Protein AF-A0AAV9SBU1-F1 (afdb_monomer)

Radius of gyration: 21.24 Å; Cα contacts (8 Å, |Δi|>4): 257; chains: 1; bounding box: 63×75×42 Å

Foldseek 3Di:
DDDDDDDDDDPPPPPVVVVVVVVVVVVQVVQKDFPDKFKWFKWWQDPVVRDIDGQPRDTAIWTWTWIARRVLRWIWIWTAGPPPRHTRDTATDAAPWDWACPDLQWIWTDDPPIIMITRGPDSVRVVRVVVVSVVSNVSNHPDDDPVSVVVRVVVNVVSVVVVVCSVVVPD

Structure (mmCIF, N/CA/C/O backbone):
data_AF-A0AAV9SBU1-F1
#
_entry.id   AF-A0AAV9SBU1-F1
#
loop_
_atom_site.group_PDB
_atom_site.id
_atom_site.type_symbol
_atom_site.label_atom_id
_atom_site.label_alt_id
_atom_site.label_comp_id
_atom_site.label_asym_id
_atom_site.label_entity_id
_atom_site.label_seq_id
_atom_site.pdbx_PDB_ins_code
_atom_site.Cartn_x
_atom_site.Cartn_y
_atom_site.Cartn_z
_atom_site.occupancy
_atom_site.B_iso_or_equiv
_atom_site.auth_seq_id
_atom_site.auth_comp_id
_atom_site.auth_asym_id
_atom_site.auth_atom_id
_atom_site.pdbx_PDB_model_num
ATOM 1 N N . MET A 1 1 ? 44.388 -63.130 -14.363 1.00 40.75 1 MET A N 1
ATOM 2 C CA . MET A 1 1 ? 44.143 -61.745 -14.814 1.00 40.75 1 MET A CA 1
ATOM 3 C C . MET A 1 1 ? 42.792 -61.691 -15.509 1.00 40.75 1 MET A C 1
ATOM 5 O O . MET A 1 1 ? 42.698 -62.154 -16.632 1.00 40.75 1 MET A O 1
ATOM 9 N N . GLN A 1 2 ? 41.760 -61.179 -14.842 1.00 34.50 2 GLN A N 1
ATOM 10 C CA . GLN A 1 2 ? 40.619 -60.506 -15.471 1.00 34.50 2 GLN A CA 1
ATOM 11 C C . GLN A 1 2 ? 39.860 -59.779 -14.360 1.00 34.50 2 GLN A C 1
ATOM 13 O O . GLN A 1 2 ? 3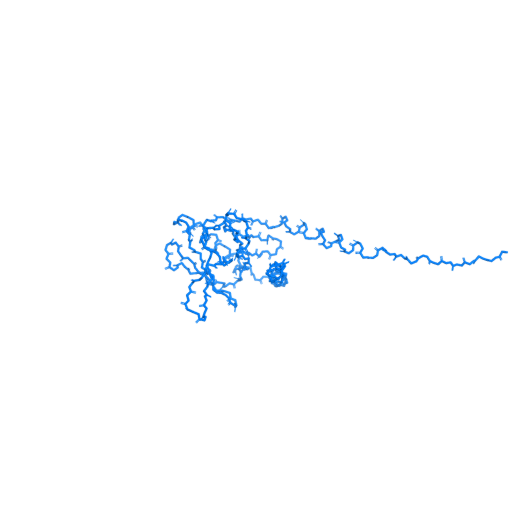9.516 -60.364 -13.336 1.00 34.50 2 GLN A O 1
ATOM 18 N N . ILE A 1 3 ? 39.755 -58.466 -14.526 1.00 35.81 3 ILE A N 1
ATOM 19 C CA . ILE A 1 3 ? 39.358 -57.492 -13.514 1.00 35.81 3 ILE A CA 1
ATOM 20 C C . ILE A 1 3 ? 37.847 -57.281 -13.643 1.00 35.81 3 ILE A C 1
ATOM 22 O O . ILE A 1 3 ? 37.357 -56.988 -14.732 1.00 35.81 3 ILE A O 1
ATOM 26 N N . GLN A 1 4 ? 37.118 -57.441 -12.538 1.00 31.12 4 GLN A N 1
ATOM 27 C CA . GLN A 1 4 ? 35.709 -57.066 -12.426 1.00 31.12 4 GLN A CA 1
ATOM 28 C C . GLN A 1 4 ? 35.579 -55.537 -12.479 1.00 31.12 4 GLN A C 1
ATOM 30 O O . GLN A 1 4 ? 36.199 -54.831 -11.687 1.00 31.12 4 GLN A O 1
ATOM 35 N N . SER A 1 5 ? 34.764 -55.020 -13.400 1.00 33.44 5 SER A N 1
ATOM 36 C CA . SER A 1 5 ? 34.397 -53.604 -13.462 1.00 33.44 5 SER A CA 1
ATOM 37 C C . SER A 1 5 ? 33.174 -53.334 -12.580 1.00 33.44 5 SER A C 1
ATOM 39 O O . SER A 1 5 ? 32.064 -53.738 -12.926 1.00 33.44 5 SER A O 1
ATOM 41 N N . SER A 1 6 ? 33.351 -52.619 -11.469 1.00 34.94 6 SER A N 1
ATOM 42 C CA . SER A 1 6 ? 32.257 -51.997 -10.718 1.00 34.94 6 SER A CA 1
ATOM 43 C C . SER A 1 6 ? 32.313 -50.479 -10.915 1.00 34.94 6 SER A C 1
ATOM 45 O O . SER A 1 6 ? 33.283 -49.813 -10.563 1.00 34.94 6 SER A O 1
ATOM 47 N N . ALA A 1 7 ? 31.273 -49.921 -11.535 1.00 39.91 7 ALA A N 1
ATOM 48 C CA . ALA A 1 7 ? 31.103 -48.478 -11.660 1.00 39.91 7 ALA A CA 1
ATOM 49 C C . ALA A 1 7 ? 30.547 -47.903 -10.343 1.00 39.91 7 ALA A C 1
ATOM 51 O O . ALA A 1 7 ? 29.556 -48.433 -9.832 1.00 39.91 7 ALA A O 1
ATOM 52 N N . PRO A 1 8 ? 31.097 -46.807 -9.792 1.00 38.38 8 PRO A N 1
ATOM 53 C CA . PRO A 1 8 ? 30.442 -46.101 -8.703 1.00 38.38 8 PRO A CA 1
ATOM 54 C C . PRO A 1 8 ? 29.364 -45.160 -9.262 1.00 38.38 8 PRO A C 1
ATOM 56 O O . PRO A 1 8 ? 29.640 -44.238 -10.030 1.00 38.38 8 PRO A O 1
ATOM 59 N N . HIS A 1 9 ? 28.116 -45.376 -8.841 1.00 35.41 9 HIS A N 1
ATOM 60 C CA . HIS A 1 9 ? 27.014 -44.434 -9.034 1.00 35.41 9 HIS A CA 1
ATOM 61 C C . HIS A 1 9 ? 27.342 -43.089 -8.362 1.00 35.41 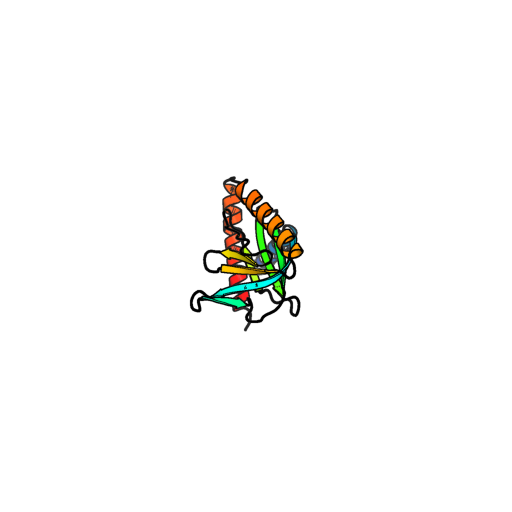9 HIS A C 1
ATOM 63 O O . HIS A 1 9 ? 27.402 -42.980 -7.137 1.00 35.41 9 HIS A O 1
ATOM 69 N N . SER A 1 10 ? 27.521 -42.046 -9.175 1.00 39.12 10 SER A N 1
ATOM 70 C CA . SER A 1 10 ? 27.733 -40.671 -8.719 1.00 39.12 10 SER A CA 1
ATOM 71 C C . SER A 1 10 ? 26.448 -40.087 -8.115 1.00 39.12 10 SER A C 1
ATOM 73 O O . SER A 1 10 ? 25.497 -39.768 -8.826 1.00 39.12 10 SER A O 1
ATOM 75 N N . LYS A 1 11 ? 26.421 -39.899 -6.788 1.00 44.97 11 LYS A N 1
ATOM 76 C CA . LYS A 1 11 ? 25.378 -39.142 -6.059 1.00 44.97 11 LYS A CA 1
ATOM 77 C C . LYS A 1 11 ? 25.602 -37.615 -6.103 1.00 44.97 11 LYS A C 1
ATOM 79 O O . LYS A 1 11 ? 25.209 -36.907 -5.181 1.00 44.97 11 LYS A O 1
ATOM 84 N N . ALA A 1 12 ? 26.227 -37.078 -7.154 1.00 44.84 12 ALA A N 1
ATOM 85 C CA . ALA A 1 12 ? 26.631 -35.665 -7.208 1.00 44.84 12 ALA A CA 1
ATOM 86 C C . ALA A 1 12 ? 25.625 -34.704 -7.886 1.00 44.84 12 ALA A C 1
ATOM 88 O O . ALA A 1 12 ? 25.931 -33.525 -8.043 1.00 44.84 12 ALA A O 1
ATOM 89 N N . SER A 1 13 ? 24.424 -35.152 -8.281 1.00 44.81 13 SER A N 1
ATOM 90 C CA . SER A 1 13 ? 23.473 -34.287 -9.015 1.00 44.81 13 SER A CA 1
ATOM 91 C C . SER A 1 13 ? 22.519 -33.458 -8.141 1.00 44.81 13 SER A C 1
ATOM 93 O O . SER A 1 13 ? 22.111 -32.376 -8.556 1.00 44.81 13 SER A O 1
ATOM 95 N N . SER A 1 14 ? 22.165 -33.899 -6.928 1.00 43.59 14 SER A N 1
ATOM 96 C CA . SER A 1 14 ? 21.147 -33.206 -6.111 1.00 43.59 14 SER A CA 1
ATOM 97 C C . SER A 1 14 ? 21.696 -32.022 -5.304 1.00 43.59 14 SER A C 1
ATOM 99 O O . SER A 1 14 ? 21.012 -31.010 -5.153 1.00 43.59 14 SER A O 1
ATOM 101 N N . PHE A 1 15 ? 22.944 -32.094 -4.830 1.00 40.34 15 PHE A N 1
ATOM 102 C CA . PHE A 1 15 ? 23.551 -31.027 -4.021 1.00 40.34 15 PHE A CA 1
ATOM 103 C C . PHE A 1 15 ? 23.886 -29.764 -4.832 1.00 40.34 15 PHE A C 1
ATOM 105 O O . PHE A 1 15 ? 23.689 -28.650 -4.345 1.00 40.34 15 PHE A O 1
ATOM 112 N N . ILE A 1 16 ? 24.329 -29.913 -6.086 1.00 48.28 16 ILE A N 1
ATOM 113 C CA . ILE A 1 16 ? 24.709 -28.771 -6.937 1.00 48.28 16 ILE A CA 1
ATOM 114 C C . ILE A 1 16 ? 23.479 -27.996 -7.434 1.00 48.28 16 ILE A C 1
ATOM 116 O O . ILE A 1 16 ? 23.530 -26.768 -7.542 1.00 48.28 16 ILE A O 1
ATOM 120 N N . LEU A 1 17 ? 22.350 -28.673 -7.673 1.00 45.69 17 LEU A N 1
ATOM 121 C CA . LEU A 1 17 ? 21.104 -28.001 -8.055 1.00 45.69 17 LEU A CA 1
ATOM 122 C C . LEU A 1 17 ? 20.575 -27.115 -6.913 1.00 45.69 17 LEU A C 1
ATOM 124 O O . LEU A 1 17 ? 20.172 -25.976 -7.147 1.00 45.69 17 LEU A O 1
ATOM 128 N N . ASN A 1 18 ? 20.659 -27.608 -5.672 1.00 40.94 18 ASN A N 1
ATOM 129 C CA . ASN A 1 18 ? 20.222 -26.869 -4.489 1.00 40.94 18 ASN A CA 1
ATOM 130 C C . ASN A 1 18 ? 21.124 -25.655 -4.209 1.00 40.94 18 ASN A C 1
ATOM 132 O O . ASN A 1 18 ? 20.625 -24.568 -3.935 1.00 40.94 18 ASN A O 1
ATOM 136 N N . GLN A 1 19 ? 22.447 -25.788 -4.373 1.00 39.78 19 GLN A N 1
ATOM 137 C CA . GLN A 1 19 ? 23.373 -24.655 -4.241 1.00 39.78 19 GLN A CA 1
ATOM 138 C C . GLN A 1 19 ? 23.164 -23.578 -5.314 1.00 39.78 19 GLN A C 1
ATOM 140 O O . GLN A 1 19 ? 23.235 -22.391 -5.000 1.00 39.78 19 GLN A O 1
ATOM 145 N N . ARG A 1 20 ? 22.847 -23.954 -6.561 1.00 36.50 20 ARG A N 1
ATOM 146 C CA . ARG A 1 20 ? 22.503 -22.988 -7.621 1.00 36.50 20 ARG A CA 1
ATOM 147 C C . ARG A 1 20 ? 21.170 -22.282 -7.358 1.00 36.50 20 ARG A C 1
ATOM 149 O O . ARG A 1 20 ? 21.079 -21.082 -7.593 1.00 36.50 20 ARG A O 1
ATOM 156 N N . CYS A 1 21 ? 20.179 -22.991 -6.818 1.00 38.97 21 CYS A N 1
ATOM 157 C CA . CYS A 1 21 ? 18.894 -22.417 -6.408 1.00 38.97 21 CYS A CA 1
ATOM 158 C C . CYS A 1 21 ? 19.054 -21.403 -5.251 1.00 38.97 21 CYS A C 1
ATOM 160 O O . CYS A 1 21 ? 18.445 -20.336 -5.265 1.00 38.97 21 CYS A O 1
ATOM 162 N N . VAL A 1 22 ? 19.945 -21.685 -4.291 1.00 41.47 22 VAL A N 1
ATOM 163 C CA . VAL A 1 22 ? 20.240 -20.808 -3.137 1.00 41.47 22 VAL A CA 1
ATOM 164 C C . VAL A 1 22 ? 21.151 -19.620 -3.499 1.00 41.47 22 VAL A C 1
ATOM 166 O O . VAL A 1 22 ? 21.040 -18.545 -2.911 1.00 41.47 22 VAL A O 1
ATOM 169 N N . LEU A 1 23 ? 22.058 -19.770 -4.469 1.00 36.41 23 LEU A N 1
ATOM 170 C CA . LEU A 1 23 ? 22.907 -18.668 -4.946 1.00 36.41 23 LEU A CA 1
ATOM 171 C C . LEU A 1 23 ? 22.156 -17.715 -5.885 1.00 36.41 23 LEU A C 1
ATOM 173 O O . LEU A 1 23 ? 22.354 -16.505 -5.792 1.00 36.41 23 LEU A O 1
ATOM 177 N N . ALA A 1 24 ? 21.261 -18.234 -6.735 1.00 43.47 24 ALA A N 1
ATOM 178 C CA . ALA A 1 24 ? 20.380 -17.408 -7.561 1.00 43.47 24 ALA A CA 1
ATOM 179 C C . ALA A 1 24 ? 19.452 -16.538 -6.695 1.00 43.47 24 ALA A C 1
ATOM 181 O O . ALA A 1 24 ? 19.346 -15.339 -6.940 1.00 43.47 24 ALA A O 1
ATOM 182 N N . SER A 1 25 ? 18.886 -17.098 -5.619 1.00 46.72 25 SER A N 1
ATOM 183 C CA . SER A 1 25 ? 18.051 -16.342 -4.677 1.00 46.72 25 SER A CA 1
ATOM 184 C C . SER A 1 25 ? 18.842 -15.315 -3.853 1.00 46.72 25 SER A C 1
ATOM 186 O O . SER A 1 25 ? 18.360 -14.206 -3.636 1.00 46.72 25 SER A O 1
ATOM 188 N N . LYS A 1 26 ? 20.094 -15.604 -3.459 1.00 41.25 26 LYS A N 1
ATOM 189 C CA . LYS A 1 26 ? 20.973 -14.615 -2.795 1.00 41.25 26 LYS A CA 1
ATOM 190 C C . LYS A 1 26 ? 21.436 -13.475 -3.716 1.00 41.25 26 LYS A C 1
ATOM 192 O O . LYS A 1 26 ? 21.625 -12.358 -3.232 1.00 41.25 26 LYS A O 1
ATOM 197 N N . MET A 1 27 ? 21.617 -13.730 -5.015 1.00 44.38 27 MET A N 1
ATOM 198 C CA . MET A 1 27 ? 21.967 -12.692 -5.997 1.00 44.38 27 MET A CA 1
ATOM 199 C C . MET A 1 27 ? 20.756 -11.858 -6.455 1.00 44.38 27 MET A C 1
ATOM 201 O O . MET A 1 27 ? 20.933 -10.684 -6.772 1.00 44.38 27 MET A O 1
ATOM 205 N N . GLU A 1 28 ? 19.534 -12.406 -6.440 1.00 50.72 28 GLU A N 1
ATOM 206 C CA . GLU A 1 28 ? 18.299 -11.644 -6.713 1.00 50.72 28 GLU A CA 1
ATOM 207 C C . GLU A 1 28 ? 17.958 -10.640 -5.599 1.00 50.72 28 GLU A C 1
ATOM 209 O O . GLU A 1 28 ? 17.527 -9.527 -5.897 1.00 50.72 28 GLU A O 1
ATOM 214 N N . ILE A 1 29 ? 18.240 -10.958 -4.328 1.00 50.19 29 ILE A N 1
ATOM 215 C CA . ILE A 1 29 ? 17.998 -10.038 -3.196 1.00 50.19 29 ILE A CA 1
ATOM 216 C C . ILE A 1 29 ? 18.817 -8.736 -3.320 1.00 50.19 29 ILE A C 1
ATOM 218 O O . ILE A 1 29 ? 18.335 -7.676 -2.934 1.00 50.19 29 ILE A O 1
ATOM 222 N N . HIS A 1 30 ? 20.012 -8.766 -3.926 1.00 56.16 30 HIS A N 1
ATOM 223 C CA . HIS A 1 30 ? 20.838 -7.560 -4.124 1.00 56.16 30 HIS A CA 1
ATOM 224 C C . HIS A 1 30 ? 20.261 -6.558 -5.135 1.00 56.16 30 HIS A C 1
ATOM 226 O O . HIS A 1 30 ? 20.755 -5.434 -5.231 1.00 56.16 30 HIS A O 1
ATOM 232 N N . ARG A 1 31 ? 19.238 -6.943 -5.906 1.00 80.94 31 ARG A N 1
ATOM 233 C CA . ARG A 1 31 ? 18.597 -6.062 -6.892 1.00 80.94 31 ARG A CA 1
ATOM 234 C C . ARG A 1 31 ? 17.340 -5.387 -6.372 1.00 80.94 31 ARG A C 1
ATOM 236 O O . ARG A 1 31 ? 16.803 -4.531 -7.077 1.00 80.94 31 ARG A O 1
ATOM 243 N N . GLU A 1 32 ? 16.884 -5.759 -5.181 1.00 89.50 32 GLU A N 1
ATOM 244 C CA . GLU A 1 32 ? 15.700 -5.192 -4.563 1.00 89.50 32 GLU A CA 1
ATOM 245 C C . GLU A 1 32 ? 16.066 -4.103 -3.552 1.00 89.50 32 GLU A C 1
ATOM 247 O O . GLU A 1 32 ? 16.764 -4.345 -2.570 1.00 89.50 32 GLU A O 1
ATOM 252 N N . GLN A 1 33 ? 15.583 -2.886 -3.792 1.00 94.62 33 GLN A N 1
ATOM 253 C CA . GLN A 1 33 ? 15.870 -1.724 -2.958 1.00 94.62 33 GLN A CA 1
ATOM 254 C C . GLN A 1 33 ? 14.577 -1.082 -2.471 1.00 94.62 33 GLN A C 1
ATOM 256 O O . GLN A 1 33 ? 13.615 -0.940 -3.224 1.00 94.62 33 GLN A O 1
ATOM 261 N N . SER A 1 34 ? 14.542 -0.700 -1.195 1.00 96.62 34 SER A N 1
ATOM 262 C CA . SER A 1 34 ? 13.436 0.084 -0.649 1.00 96.62 34 SER A CA 1
ATOM 263 C C . SER A 1 34 ? 13.527 1.504 -1.195 1.00 96.62 34 SER A C 1
ATOM 265 O O . SER A 1 34 ? 14.500 2.196 -0.910 1.00 96.62 34 SER A O 1
ATOM 267 N N . ILE A 1 35 ? 12.503 1.956 -1.915 1.00 97.56 35 ILE A N 1
ATOM 268 C CA . ILE A 1 35 ? 12.441 3.328 -2.446 1.00 97.56 35 ILE A CA 1
ATOM 269 C C . ILE A 1 35 ? 11.686 4.281 -1.515 1.00 97.56 35 ILE A C 1
ATOM 271 O O . ILE A 1 35 ? 11.847 5.493 -1.601 1.00 97.56 35 ILE A O 1
ATOM 275 N N . CYS A 1 36 ? 10.872 3.744 -0.604 1.00 98.25 36 CYS A N 1
ATOM 276 C CA . CYS A 1 36 ? 10.250 4.515 0.463 1.00 98.25 36 CYS A CA 1
ATOM 277 C C . CYS A 1 36 ? 9.946 3.636 1.674 1.00 98.25 36 CYS A C 1
ATOM 279 O O . CYS A 1 36 ? 9.840 2.412 1.570 1.00 98.25 36 CYS A O 1
ATOM 281 N N . GLN A 1 37 ? 9.736 4.288 2.811 1.00 98.31 37 GLN A N 1
ATOM 282 C CA . GLN A 1 37 ? 9.250 3.677 4.038 1.00 98.31 37 GLN A CA 1
ATOM 283 C C . GLN A 1 37 ? 8.217 4.611 4.666 1.00 98.31 37 GLN A C 1
ATOM 285 O O . GLN A 1 37 ? 8.453 5.813 4.734 1.00 98.31 37 GLN A O 1
ATOM 290 N N . ALA A 1 38 ? 7.113 4.054 5.154 1.00 98.69 38 ALA A N 1
ATOM 291 C CA . ALA A 1 38 ? 6.101 4.787 5.906 1.00 98.69 38 ALA A CA 1
ATOM 292 C C . ALA A 1 38 ? 5.560 3.942 7.064 1.00 98.69 38 ALA A C 1
ATOM 294 O O . ALA A 1 38 ? 5.615 2.704 7.040 1.00 98.69 38 ALA A O 1
ATOM 295 N N . ARG A 1 39 ? 5.019 4.604 8.087 1.00 98.69 39 ARG A N 1
ATOM 296 C CA . ARG A 1 39 ? 4.318 3.939 9.190 1.00 98.69 39 ARG A CA 1
ATOM 297 C C . ARG A 1 39 ? 2.812 3.929 8.935 1.00 98.69 39 ARG A C 1
ATOM 299 O O . ARG A 1 39 ? 2.186 4.979 8.830 1.00 98.69 39 ARG A O 1
ATOM 306 N N . ALA A 1 40 ? 2.208 2.742 8.890 1.00 98.81 40 ALA A N 1
ATOM 307 C CA . ALA A 1 40 ? 0.765 2.595 8.679 1.00 98.81 40 ALA A CA 1
ATOM 308 C C . ALA A 1 40 ? 0.200 1.330 9.334 1.00 98.81 40 ALA A C 1
ATOM 310 O O . ALA A 1 40 ? 0.879 0.308 9.427 1.00 98.81 40 ALA A O 1
ATOM 311 N N . ALA A 1 41 ? -1.056 1.376 9.773 1.00 98.69 41 ALA A N 1
ATOM 312 C CA . ALA A 1 41 ? -1.829 0.173 10.044 1.00 98.69 41 ALA A CA 1
ATOM 313 C C . ALA A 1 41 ? -2.341 -0.394 8.712 1.00 98.69 41 ALA A C 1
ATOM 315 O O . ALA A 1 41 ? -3.003 0.302 7.940 1.00 98.69 41 ALA A O 1
ATOM 316 N N . VAL A 1 42 ? -1.997 -1.652 8.439 1.00 98.44 42 VAL A N 1
ATOM 317 C CA . VAL A 1 42 ? -2.391 -2.349 7.211 1.00 98.44 42 VAL A CA 1
ATOM 318 C C . VAL A 1 42 ? -3.753 -2.992 7.425 1.00 98.44 42 VAL A C 1
ATOM 320 O O . VAL A 1 42 ? -3.952 -3.739 8.385 1.00 98.44 42 VAL A O 1
ATOM 323 N N . MET A 1 43 ? -4.675 -2.704 6.517 1.00 98.38 43 MET A N 1
ATOM 324 C CA . MET A 1 43 ? -6.056 -3.157 6.537 1.00 98.38 43 MET A CA 1
ATOM 325 C C . MET A 1 43 ? -6.362 -3.929 5.254 1.00 98.38 43 MET A C 1
ATOM 327 O O . MET A 1 43 ? -5.816 -3.637 4.188 1.00 98.38 43 MET A O 1
ATOM 331 N N . VAL A 1 44 ? -7.273 -4.887 5.350 1.00 97.56 44 VAL A N 1
ATOM 332 C CA . VAL A 1 44 ? -7.862 -5.592 4.212 1.00 97.56 44 VAL A CA 1
ATOM 333 C C . VAL A 1 44 ? -9.376 -5.426 4.260 1.00 97.56 44 VAL A C 1
ATOM 335 O O . VAL A 1 44 ? -9.965 -5.401 5.341 1.00 97.56 44 VAL A O 1
ATOM 338 N N . TYR A 1 45 ? -10.011 -5.240 3.107 1.00 97.88 45 TYR A N 1
ATOM 339 C CA . TYR A 1 45 ? -11.468 -5.178 3.047 1.00 97.88 45 TYR A CA 1
ATOM 340 C C . TYR A 1 45 ? -12.042 -6.594 3.015 1.00 97.88 45 TYR A C 1
ATOM 342 O O . TYR A 1 45 ? -11.695 -7.390 2.142 1.00 97.88 45 TYR A O 1
ATOM 350 N N . ASP A 1 46 ? -12.902 -6.897 3.980 1.00 95.88 46 ASP A N 1
ATOM 351 C CA . ASP A 1 46 ? -13.686 -8.121 4.044 1.00 95.88 46 ASP A CA 1
ATOM 352 C C . ASP A 1 46 ? -14.993 -7.902 3.273 1.00 95.88 46 ASP A C 1
ATOM 354 O O . ASP A 1 46 ? -15.911 -7.224 3.745 1.00 95.88 46 ASP A O 1
ATOM 358 N N . ASP A 1 47 ? -15.065 -8.465 2.066 1.00 94.00 47 ASP A N 1
ATOM 359 C CA . ASP A 1 47 ? -16.219 -8.327 1.179 1.00 94.00 47 ASP A CA 1
ATOM 360 C C . ASP A 1 47 ? -17.482 -9.022 1.711 1.00 94.00 47 ASP A C 1
ATOM 362 O O . ASP A 1 47 ? -18.584 -8.610 1.335 1.00 94.00 47 ASP A O 1
ATOM 366 N N . ALA A 1 48 ? -17.359 -10.037 2.574 1.00 96.25 48 ALA A N 1
ATOM 367 C CA . ALA A 1 48 ? -18.506 -10.741 3.146 1.00 96.25 48 ALA A CA 1
ATOM 368 C C . ALA A 1 48 ? -19.172 -9.891 4.233 1.00 96.25 48 ALA A C 1
ATOM 370 O O . ALA A 1 48 ? -20.389 -9.724 4.241 1.00 96.25 48 ALA A O 1
ATOM 371 N N . ASN A 1 49 ? -18.358 -9.291 5.103 1.00 97.00 49 ASN A N 1
ATOM 372 C CA . ASN A 1 49 ? -18.837 -8.466 6.213 1.00 97.00 49 ASN A CA 1
ATOM 373 C C . ASN A 1 49 ? -18.873 -6.959 5.900 1.00 97.00 49 ASN A C 1
ATOM 375 O O . ASN A 1 49 ? -19.208 -6.163 6.777 1.00 97.00 49 ASN A O 1
ATOM 379 N N . LYS A 1 50 ? -18.504 -6.557 4.675 1.00 96.56 50 LYS A N 1
ATOM 380 C CA . LYS A 1 50 ? -18.469 -5.164 4.188 1.00 96.56 50 LYS A CA 1
ATOM 381 C C . LYS A 1 50 ? -17.699 -4.207 5.099 1.00 96.56 50 LYS A C 1
ATOM 383 O O . LYS A 1 50 ? -18.070 -3.043 5.254 1.00 96.56 50 LYS A O 1
ATOM 388 N N . LYS A 1 51 ? -16.602 -4.682 5.687 1.00 97.19 51 LYS A N 1
ATOM 389 C CA . LYS A 1 51 ? -15.827 -3.930 6.681 1.00 97.19 51 LYS A CA 1
ATOM 390 C C . LYS A 1 51 ? -14.329 -4.050 6.448 1.00 97.19 51 LYS A C 1
ATOM 392 O O . LYS A 1 51 ? -13.838 -5.049 5.936 1.00 97.19 51 LYS A O 1
ATOM 397 N N . TRP A 1 52 ? -13.592 -3.041 6.889 1.00 97.94 52 TRP A N 1
ATOM 398 C CA . TRP A 1 52 ? -12.140 -3.131 6.994 1.00 97.94 52 TRP A CA 1
ATOM 399 C C . TRP A 1 52 ? -11.757 -3.966 8.210 1.00 97.94 52 TRP A C 1
ATOM 401 O O . TRP A 1 52 ? -12.267 -3.734 9.306 1.00 97.94 52 TRP A O 1
ATOM 411 N N . VAL A 1 53 ? -10.829 -4.900 8.030 1.00 97.81 53 VAL A N 1
ATOM 412 C CA . VAL A 1 53 ? -10.251 -5.693 9.118 1.00 97.81 53 VAL A CA 1
ATOM 413 C C . VAL A 1 53 ? -8.724 -5.571 9.113 1.00 97.81 53 VAL A C 1
ATOM 415 O O . VAL A 1 53 ? -8.131 -5.339 8.055 1.00 97.81 53 VAL A O 1
ATOM 418 N N . PRO A 1 54 ? -8.056 -5.677 10.274 1.00 97.62 54 PRO A N 1
ATOM 419 C CA . PRO A 1 54 ? -6.602 -5.603 10.337 1.00 97.62 54 PRO A CA 1
ATOM 420 C C . PRO A 1 54 ? -5.941 -6.752 9.573 1.00 97.62 54 PRO A C 1
ATOM 422 O O . PRO A 1 54 ? -6.278 -7.921 9.771 1.00 97.62 54 PRO A O 1
ATOM 425 N N . ALA A 1 55 ? -4.951 -6.432 8.743 1.00 95.75 55 ALA A N 1
ATOM 426 C CA . ALA A 1 55 ? -4.125 -7.452 8.115 1.00 95.75 55 ALA A CA 1
ATOM 427 C C . ALA A 1 55 ? -3.249 -8.153 9.172 1.00 95.75 55 ALA A C 1
ATOM 429 O O . ALA A 1 55 ? -2.688 -7.498 10.059 1.00 95.75 55 ALA A O 1
ATOM 430 N N . 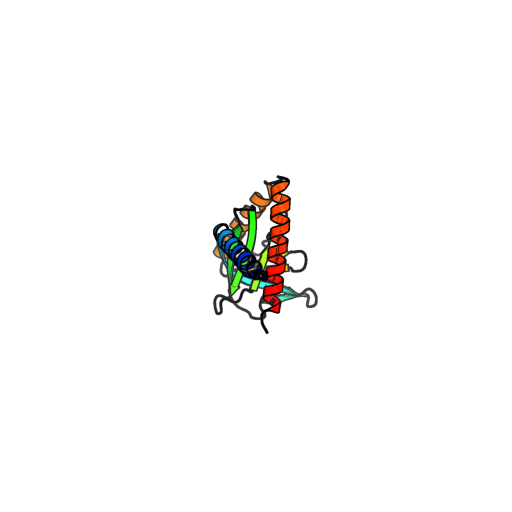GLY A 1 56 ? -3.139 -9.482 9.070 1.00 91.94 56 GLY A N 1
ATOM 431 C CA . GLY A 1 56 ? -2.442 -10.329 10.047 1.00 91.94 56 GLY A CA 1
ATOM 432 C C . GLY A 1 56 ? -3.269 -10.712 11.281 1.00 91.94 56 GLY A C 1
ATOM 433 O O . GLY A 1 56 ? -2.731 -11.331 12.190 1.00 91.94 56 GLY A O 1
ATOM 434 N N . GLY A 1 57 ? -4.559 -10.352 11.332 1.00 92.25 57 GLY A N 1
ATOM 435 C CA . GLY A 1 57 ? -5.482 -10.741 12.409 1.00 92.25 57 GLY A CA 1
ATOM 436 C C . GLY A 1 57 ? -5.415 -9.876 13.673 1.00 92.25 57 GLY A C 1
ATOM 437 O O . GLY A 1 57 ? -6.303 -9.967 14.515 1.00 92.25 57 GLY A O 1
ATOM 438 N N . SER A 1 58 ? -4.421 -8.993 13.794 1.00 93.06 58 SER A N 1
ATOM 439 C CA . SER A 1 58 ? -4.251 -8.084 14.933 1.00 93.06 58 SER A CA 1
ATOM 440 C C . SER A 1 58 ? -4.132 -6.620 14.494 1.00 93.06 58 SER A C 1
ATOM 442 O O . SER A 1 58 ? -3.567 -6.283 13.445 1.00 93.06 58 SER A O 1
ATOM 444 N N . THR A 1 59 ? -4.667 -5.706 15.305 1.00 94.06 59 THR A N 1
ATOM 445 C CA . THR A 1 59 ? -4.484 -4.260 15.114 1.00 94.06 59 THR A CA 1
ATOM 446 C C . THR A 1 59 ? -3.053 -3.850 15.436 1.00 94.06 59 THR A C 1
ATOM 448 O O . THR A 1 59 ? -2.446 -4.385 16.356 1.00 94.06 59 THR A O 1
ATOM 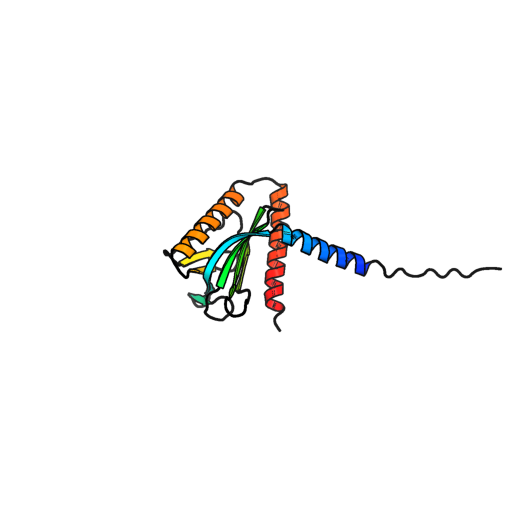451 N N . GLY A 1 60 ? -2.522 -2.854 14.729 1.00 96.81 60 GLY A N 1
ATOM 452 C CA . GLY A 1 60 ? -1.219 -2.281 15.058 1.00 96.81 60 GLY A CA 1
ATOM 453 C C . GLY A 1 60 ? -0.492 -1.726 13.844 1.00 96.81 60 GLY A C 1
ATOM 454 O O . GLY A 1 60 ? -0.783 -2.090 12.699 1.00 96.81 60 GLY A O 1
ATOM 455 N N . PHE A 1 61 ? 0.469 -0.846 14.114 1.00 98.44 61 PHE A N 1
ATOM 456 C CA . PHE A 1 61 ? 1.282 -0.224 13.080 1.00 98.44 61 PHE A CA 1
ATOM 457 C C . PHE A 1 61 ? 2.318 -1.186 12.510 1.00 98.44 61 PHE A C 1
ATOM 459 O O . PHE A 1 61 ? 2.919 -2.008 13.202 1.00 98.44 61 PHE A O 1
ATOM 466 N N . SER A 1 62 ? 2.540 -1.021 11.217 1.00 98.75 62 SER A N 1
ATOM 467 C CA . SER A 1 62 ? 3.559 -1.698 10.439 1.00 98.75 62 SER A CA 1
ATOM 468 C C . SER A 1 62 ? 4.528 -0.676 9.872 1.00 98.75 62 SER A C 1
ATOM 470 O O . SER A 1 62 ? 4.162 0.471 9.598 1.00 98.75 62 SER A O 1
ATOM 472 N N . ARG A 1 63 ? 5.765 -1.114 9.666 1.00 98.62 63 ARG A N 1
ATOM 473 C CA . ARG A 1 63 ? 6.703 -0.449 8.773 1.00 98.62 63 ARG A CA 1
ATOM 474 C C . ARG A 1 63 ? 6.433 -0.975 7.368 1.00 98.62 63 ARG A C 1
ATOM 476 O O . ARG A 1 63 ? 6.593 -2.171 7.120 1.00 98.62 63 ARG A O 1
ATOM 483 N N . VAL A 1 64 ? 5.960 -0.098 6.490 1.00 98.75 64 VAL A N 1
ATOM 484 C CA . VAL A 1 64 ? 5.542 -0.440 5.129 1.00 98.75 64 VAL A CA 1
ATOM 485 C C . VAL A 1 64 ? 6.531 0.159 4.141 1.00 98.75 64 VAL A C 1
ATOM 487 O O . VAL A 1 64 ? 6.803 1.356 4.172 1.00 98.75 64 VAL A O 1
ATOM 490 N N . HIS A 1 65 ? 7.063 -0.688 3.272 1.00 98.62 65 HIS A N 1
ATOM 491 C CA . HIS A 1 65 ? 8.024 -0.341 2.239 1.00 98.62 65 HIS A CA 1
ATOM 492 C C . HIS A 1 65 ? 7.411 -0.524 0.858 1.00 98.62 65 HIS A C 1
ATOM 494 O O . HIS A 1 65 ? 6.639 -1.461 0.636 1.00 98.62 65 HIS A O 1
ATOM 500 N N . ILE A 1 66 ? 7.825 0.326 -0.080 1.00 98.38 66 ILE A N 1
ATOM 501 C CA . ILE A 1 66 ? 7.770 -0.002 -1.503 1.00 98.38 66 ILE A CA 1
ATOM 502 C C . ILE A 1 66 ? 9.173 -0.437 -1.908 1.00 98.38 66 ILE A C 1
ATOM 504 O O . ILE A 1 66 ? 10.137 0.308 -1.726 1.00 98.38 66 ILE A O 1
ATOM 508 N N . TYR A 1 67 ? 9.278 -1.646 -2.443 1.00 97.56 67 TYR A N 1
ATOM 509 C CA . TYR A 1 67 ? 10.517 -2.194 -2.970 1.00 97.56 67 TYR A CA 1
ATOM 510 C C . TYR A 1 67 ? 10.518 -2.148 -4.495 1.00 97.56 67 TYR A C 1
ATOM 512 O O . TYR A 1 67 ? 9.502 -2.447 -5.125 1.00 97.56 67 TYR A O 1
ATOM 520 N N . HIS A 1 68 ? 11.667 -1.806 -5.074 1.00 95.06 68 HIS A N 1
ATOM 521 C CA . HIS A 1 68 ? 11.950 -1.852 -6.504 1.00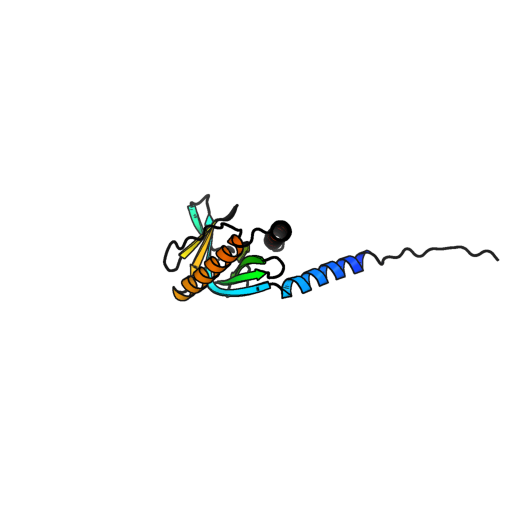 95.06 68 HIS A CA 1
ATOM 522 C C . HIS A 1 68 ? 12.991 -2.925 -6.788 1.00 95.06 68 HIS A C 1
ATOM 524 O O . HIS A 1 68 ? 14.114 -2.852 -6.297 1.00 95.06 68 HIS A O 1
ATOM 530 N N . HIS A 1 69 ? 12.630 -3.908 -7.606 1.00 91.50 69 HIS A N 1
ATOM 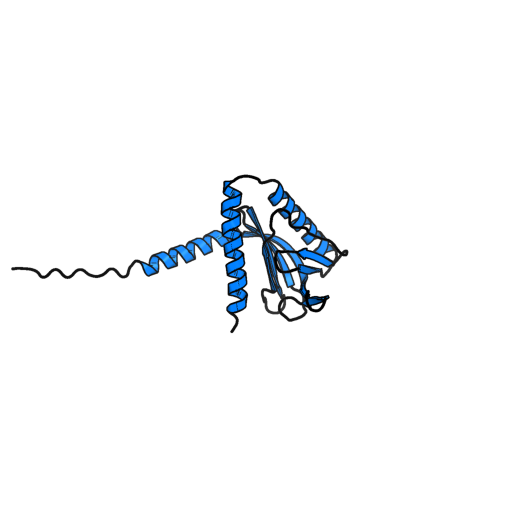531 C CA . HIS A 1 69 ? 13.561 -4.891 -8.129 1.00 91.50 69 HIS A CA 1
ATOM 532 C C . HIS A 1 69 ? 14.102 -4.415 -9.485 1.00 91.50 69 HIS A C 1
ATOM 534 O O . HIS A 1 69 ? 13.477 -4.583 -10.537 1.00 91.50 69 HIS A O 1
ATOM 540 N N . THR A 1 70 ? 15.300 -3.838 -9.467 1.00 88.25 70 THR A N 1
ATOM 541 C CA . THR A 1 70 ? 15.950 -3.210 -10.633 1.00 88.25 70 THR A CA 1
ATOM 542 C C . THR A 1 70 ? 16.199 -4.181 -11.790 1.00 88.25 70 THR A C 1
ATOM 544 O O . THR A 1 70 ? 16.129 -3.792 -12.952 1.00 88.25 70 THR A O 1
ATOM 547 N N . GLY A 1 71 ? 16.418 -5.470 -11.504 1.00 84.62 71 GLY A N 1
ATOM 548 C CA . GLY A 1 71 ? 16.748 -6.472 -12.525 1.00 84.62 71 GLY A CA 1
ATOM 549 C C . GLY A 1 71 ? 15.616 -6.810 -13.498 1.00 84.62 71 GLY A C 1
ATOM 550 O O . GLY A 1 71 ? 15.880 -7.291 -14.593 1.00 84.62 71 GLY A O 1
ATOM 551 N N . ASN A 1 72 ? 14.366 -6.587 -13.100 1.00 83.12 72 ASN A N 1
ATOM 552 C CA . ASN A 1 72 ? 13.185 -6.842 -13.929 1.00 83.12 72 ASN A CA 1
ATOM 553 C C . ASN A 1 72 ? 12.201 -5.668 -13.910 1.00 83.12 72 ASN A C 1
ATOM 555 O O . ASN A 1 72 ? 11.112 -5.786 -14.460 1.00 83.12 72 ASN A O 1
ATOM 559 N N . ASN A 1 73 ? 12.576 -4.553 -13.284 1.00 88.75 73 ASN A N 1
ATOM 560 C CA . ASN A 1 73 ? 11.731 -3.386 -13.102 1.00 88.75 73 ASN A CA 1
ATOM 561 C C . ASN A 1 73 ? 10.337 -3.734 -12.534 1.00 88.75 73 ASN A C 1
ATOM 563 O O . ASN A 1 73 ? 9.295 -3.372 -13.089 1.00 88.75 73 ASN A O 1
ATOM 567 N N . ALA A 1 74 ? 10.318 -4.513 -11.452 1.00 91.31 74 ALA A N 1
ATOM 568 C CA . ALA A 1 74 ? 9.107 -4.846 -10.708 1.00 91.31 74 ALA A CA 1
ATOM 569 C C . ALA A 1 74 ? 9.057 -4.079 -9.386 1.00 91.31 74 ALA A C 1
ATOM 571 O O . ALA A 1 74 ? 10.092 -3.784 -8.792 1.00 91.31 74 ALA A O 1
ATOM 572 N N . PHE A 1 75 ? 7.847 -3.795 -8.913 1.00 95.00 75 PHE A N 1
ATOM 573 C CA . PHE A 1 75 ? 7.629 -3.138 -7.630 1.00 95.00 75 PHE A CA 1
ATOM 574 C C . PHE A 1 75 ? 6.674 -3.955 -6.765 1.00 95.00 75 PHE A C 1
ATOM 576 O O . PHE A 1 75 ? 5.762 -4.609 -7.284 1.00 95.00 75 PHE A O 1
ATOM 583 N N . ARG A 1 76 ? 6.856 -3.895 -5.446 1.00 96.19 76 ARG A N 1
ATOM 584 C CA . ARG A 1 76 ? 5.915 -4.457 -4.468 1.00 96.19 76 ARG A CA 1
ATOM 585 C C . ARG A 1 76 ? 5.811 -3.614 -3.215 1.00 96.19 76 ARG A C 1
ATOM 587 O O . ARG A 1 76 ? 6.747 -2.907 -2.856 1.00 96.19 76 ARG A O 1
ATOM 594 N N . VAL A 1 77 ? 4.687 -3.763 -2.528 1.00 97.62 77 VAL A N 1
ATOM 595 C CA . VAL A 1 77 ? 4.483 -3.278 -1.167 1.00 97.62 77 VAL A CA 1
ATOM 596 C C . VAL A 1 77 ? 4.741 -4.426 -0.201 1.00 97.62 77 VAL A C 1
ATOM 598 O O . VAL A 1 77 ? 4.136 -5.492 -0.328 1.00 97.62 77 VAL A O 1
ATOM 601 N N . VAL A 1 78 ? 5.609 -4.201 0.783 1.00 97.25 78 VAL A N 1
ATOM 602 C CA . VAL A 1 78 ? 5.851 -5.142 1.883 1.00 97.25 78 VAL A CA 1
ATOM 603 C C . VAL A 1 78 ? 5.680 -4.410 3.203 1.00 97.25 78 VAL A C 1
ATOM 605 O O . VAL A 1 78 ? 6.305 -3.378 3.428 1.00 97.25 78 VAL A O 1
ATOM 608 N N . GLY A 1 79 ? 4.849 -4.943 4.090 1.00 97.88 79 GLY A N 1
ATOM 609 C CA . GLY A 1 79 ? 4.598 -4.371 5.408 1.00 97.88 79 GLY A CA 1
ATOM 610 C C . GLY A 1 79 ? 4.823 -5.401 6.498 1.00 97.88 79 GLY A C 1
ATOM 611 O O . GLY A 1 79 ? 4.272 -6.502 6.441 1.00 97.88 79 GLY A O 1
ATOM 612 N N . ARG A 1 80 ? 5.628 -5.026 7.494 1.00 98.00 80 ARG A N 1
ATOM 613 C CA . ARG A 1 80 ? 5.868 -5.829 8.695 1.00 98.00 80 ARG A CA 1
ATOM 614 C C . ARG A 1 80 ? 5.398 -5.085 9.929 1.00 98.00 80 ARG A C 1
ATOM 616 O O . ARG A 1 80 ? 5.715 -3.900 10.068 1.00 98.00 80 ARG A O 1
ATOM 623 N N . LYS A 1 81 ? 4.679 -5.758 10.826 1.00 97.62 81 LYS A N 1
ATOM 624 C CA . LYS A 1 81 ? 4.331 -5.204 12.140 1.00 97.62 81 LYS A CA 1
ATOM 625 C C . LYS A 1 81 ? 5.597 -4.714 12.845 1.00 97.62 81 LYS A C 1
ATOM 627 O O . LYS A 1 81 ? 6.660 -5.326 12.750 1.00 97.62 81 LYS A O 1
ATOM 632 N N . ILE A 1 82 ? 5.489 -3.589 13.547 1.00 97.50 82 ILE A N 1
ATOM 633 C CA . ILE A 1 82 ? 6.625 -3.025 14.291 1.00 97.50 82 ILE A CA 1
ATOM 634 C C . ILE A 1 82 ? 6.958 -3.884 15.521 1.00 97.50 82 ILE A C 1
ATOM 636 O O . ILE A 1 82 ? 8.122 -3.969 15.890 1.00 97.50 82 ILE A O 1
ATOM 640 N N . GLN A 1 83 ? 5.950 -4.515 16.130 1.00 95.06 83 GLN A N 1
ATOM 641 C CA . GLN A 1 83 ? 6.076 -5.215 17.410 1.00 95.06 83 GLN A CA 1
ATOM 642 C C . GLN A 1 83 ? 6.782 -6.574 17.308 1.00 95.06 83 GLN A C 1
ATOM 644 O O . GLN A 1 83 ? 7.647 -6.867 18.123 1.00 95.06 83 GLN A O 1
ATOM 649 N N . ASP A 1 84 ? 6.408 -7.399 16.334 1.00 93.88 84 ASP A N 1
ATOM 650 C CA . ASP A 1 84 ? 6.845 -8.799 16.213 1.00 93.88 84 ASP A CA 1
ATOM 651 C C . ASP A 1 84 ? 7.436 -9.120 14.829 1.00 93.88 84 ASP A C 1
ATOM 653 O O . ASP A 1 84 ? 7.768 -10.265 14.531 1.00 93.88 84 ASP A O 1
ATOM 657 N N . HIS A 1 85 ? 7.569 -8.107 13.966 1.00 94.75 85 HIS A N 1
ATOM 658 C CA . HIS A 1 85 ? 8.043 -8.236 12.590 1.00 94.75 85 HIS A CA 1
ATOM 659 C C . HIS A 1 85 ? 7.208 -9.166 11.694 1.00 94.75 85 HIS A C 1
ATOM 661 O O . HIS A 1 85 ? 7.665 -9.505 10.596 1.00 94.75 85 HIS A O 1
ATOM 667 N N . GLN A 1 86 ? 5.975 -9.509 12.090 1.00 95.06 86 GLN A N 1
ATOM 668 C CA . GLN A 1 86 ? 5.057 -10.303 11.277 1.00 95.06 86 GLN A CA 1
ATOM 669 C C . GLN A 1 86 ? 4.826 -9.623 9.923 1.00 95.06 86 GLN A C 1
ATOM 671 O O . GLN A 1 86 ? 4.451 -8.449 9.862 1.00 95.06 86 GLN A O 1
ATOM 676 N N . VAL A 1 87 ? 5.028 -10.355 8.825 1.00 95.56 87 VAL A N 1
ATOM 677 C CA . VAL A 1 87 ? 4.677 -9.886 7.478 1.00 95.56 87 VAL A CA 1
ATOM 678 C C . VAL A 1 87 ? 3.158 -9.903 7.343 1.00 95.56 87 VAL A C 1
ATOM 680 O O . VAL A 1 87 ? 2.544 -10.961 7.403 1.00 95.56 87 VAL A O 1
ATOM 683 N N . VAL A 1 88 ? 2.553 -8.733 7.150 1.00 96.38 88 VAL A N 1
ATOM 684 C CA . VAL A 1 88 ? 1.089 -8.575 7.048 1.00 96.38 88 VAL A CA 1
ATOM 685 C C . VAL A 1 88 ? 0.623 -8.172 5.654 1.00 96.38 88 VAL A C 1
ATOM 687 O O . VAL A 1 88 ? -0.563 -8.232 5.351 1.00 96.38 88 VAL A O 1
ATOM 690 N N . ILE A 1 89 ? 1.553 -7.762 4.793 1.00 95.69 89 ILE A N 1
ATOM 691 C CA . ILE A 1 89 ? 1.310 -7.526 3.372 1.00 95.69 89 ILE A CA 1
ATOM 692 C C . ILE A 1 89 ? 2.594 -7.787 2.591 1.00 95.69 89 ILE A C 1
ATOM 694 O O . ILE A 1 89 ? 3.680 -7.378 3.002 1.00 95.69 89 ILE A O 1
ATOM 698 N N . ASN A 1 90 ? 2.450 -8.480 1.466 1.00 94.31 90 ASN A N 1
ATOM 699 C CA . ASN A 1 90 ? 3.473 -8.688 0.448 1.00 94.31 90 ASN A CA 1
ATOM 700 C C . ASN A 1 90 ? 2.742 -8.769 -0.896 1.00 94.31 90 ASN A C 1
ATOM 702 O O . ASN A 1 90 ? 2.366 -9.852 -1.339 1.00 94.31 90 ASN A O 1
ATOM 706 N N . CYS A 1 91 ? 2.444 -7.611 -1.487 1.00 93.62 91 CYS A N 1
ATOM 707 C CA . CYS A 1 91 ? 1.650 -7.532 -2.710 1.00 93.62 91 CYS A CA 1
ATOM 708 C C . CYS A 1 91 ? 2.421 -6.825 -3.824 1.00 93.62 91 CYS A C 1
ATOM 710 O O . CYS A 1 91 ? 3.035 -5.777 -3.620 1.00 93.62 91 CYS A O 1
ATOM 712 N N . ALA A 1 92 ? 2.359 -7.377 -5.031 1.00 93.31 92 ALA A N 1
ATOM 713 C CA . ALA A 1 92 ? 2.978 -6.755 -6.190 1.00 93.31 92 ALA A CA 1
ATOM 714 C C . ALA A 1 92 ? 2.202 -5.510 -6.652 1.00 93.31 92 ALA A C 1
ATOM 716 O O . ALA A 1 92 ? 0.984 -5.434 -6.496 1.00 93.31 92 ALA A O 1
ATOM 717 N N . ILE A 1 93 ? 2.902 -4.560 -7.274 1.00 95.00 93 ILE A N 1
ATOM 718 C CA . ILE A 1 93 ? 2.313 -3.377 -7.910 1.00 95.00 93 ILE A CA 1
ATOM 719 C C . ILE A 1 93 ? 2.275 -3.633 -9.429 1.00 95.00 93 ILE A C 1
ATOM 721 O O . ILE A 1 93 ? 3.295 -3.486 -10.110 1.00 95.00 93 ILE A O 1
ATOM 725 N N . PRO A 1 94 ? 1.137 -4.082 -9.997 1.00 92.19 94 PRO A N 1
ATOM 726 C CA . PRO A 1 94 ? 1.005 -4.260 -11.438 1.00 92.19 94 PRO A CA 1
ATOM 727 C C . PRO A 1 94 ? 0.955 -2.920 -12.184 1.00 92.19 94 PRO A C 1
ATOM 729 O O . PRO A 1 94 ? 0.524 -1.895 -11.657 1.00 92.19 94 PRO A O 1
ATOM 732 N N . LYS A 1 95 ? 1.324 -2.963 -13.472 1.00 91.06 95 LYS A N 1
ATOM 733 C CA . LYS A 1 95 ? 1.082 -1.854 -14.411 1.00 91.06 95 LYS A CA 1
ATOM 734 C C . LYS A 1 95 ? -0.417 -1.533 -14.419 1.00 91.06 95 LYS A C 1
ATOM 736 O O . LYS A 1 95 ? -1.234 -2.450 -14.471 1.00 91.06 95 LYS A O 1
ATOM 741 N N . GLY A 1 96 ? -0.763 -0.249 -14.373 1.00 90.44 96 GLY A N 1
ATOM 742 C CA . GLY A 1 96 ? -2.156 0.202 -14.375 1.00 90.44 96 GLY A CA 1
ATOM 743 C C . GLY A 1 96 ? -2.919 0.018 -13.057 1.00 90.44 96 GLY A C 1
ATOM 744 O O . GLY A 1 96 ? -4.130 0.257 -13.051 1.00 90.44 96 GLY A O 1
ATOM 745 N N . LEU A 1 97 ? -2.254 -0.367 -11.956 1.00 95.25 97 LEU A N 1
ATOM 746 C CA . LEU A 1 97 ? -2.872 -0.379 -10.626 1.00 95.25 97 LEU A CA 1
ATOM 747 C C . LEU A 1 97 ? -3.516 0.981 -10.324 1.00 95.25 97 LEU A C 1
ATOM 749 O O . LEU A 1 97 ? -2.954 2.040 -10.604 1.00 95.25 97 LEU A O 1
ATOM 753 N N . LYS A 1 98 ? -4.720 0.938 -9.752 1.00 96.44 98 LYS A N 1
ATOM 754 C CA . LYS A 1 98 ? -5.478 2.124 -9.356 1.00 96.44 98 LYS A CA 1
ATOM 755 C C . LYS A 1 98 ? -5.263 2.379 -7.870 1.00 96.44 98 LYS A C 1
ATOM 757 O O . LYS A 1 98 ? -5.837 1.688 -7.031 1.00 96.44 98 LYS A O 1
ATOM 762 N N . TYR A 1 99 ? -4.414 3.354 -7.569 1.00 98.25 99 TYR A N 1
ATOM 763 C CA . TYR A 1 99 ? -4.168 3.827 -6.213 1.00 98.25 99 TYR A CA 1
ATOM 764 C C . TYR A 1 99 ? -5.104 4.994 -5.891 1.00 98.25 99 TYR A C 1
ATOM 766 O O . TYR A 1 99 ? -5.170 5.959 -6.650 1.00 98.25 99 TYR A O 1
ATOM 774 N N . ASN A 1 100 ? -5.836 4.901 -4.782 1.00 98.31 100 ASN A N 1
ATOM 775 C CA . ASN A 1 100 ? -6.835 5.881 -4.369 1.00 98.31 100 ASN A CA 1
ATOM 776 C C . ASN A 1 100 ? -6.487 6.459 -2.991 1.00 98.31 100 ASN A C 1
ATOM 778 O O . ASN A 1 100 ? -6.426 5.727 -2.002 1.00 98.31 100 ASN A O 1
ATOM 782 N N . GLN A 1 101 ? -6.312 7.776 -2.922 1.00 98.56 101 GLN A N 1
ATOM 783 C CA . GLN A 1 101 ? -6.132 8.513 -1.673 1.00 98.56 101 GLN A CA 1
ATOM 784 C C . GLN A 1 101 ? -7.509 8.890 -1.112 1.00 98.56 101 GLN A C 1
ATOM 786 O O . GLN A 1 101 ? -7.998 9.993 -1.330 1.00 98.56 101 GLN A O 1
ATOM 791 N N . ALA A 1 102 ? -8.170 7.935 -0.450 1.00 97.81 102 ALA A N 1
ATOM 792 C CA . ALA A 1 102 ? -9.548 8.104 0.014 1.00 97.81 102 ALA A CA 1
ATOM 793 C C . ALA A 1 102 ? -9.688 9.200 1.085 1.00 97.81 102 ALA A C 1
ATOM 795 O O . ALA A 1 102 ? -10.694 9.905 1.118 1.00 97.81 102 ALA A O 1
ATOM 796 N N . THR A 1 103 ? -8.678 9.363 1.939 1.00 98.44 103 THR A N 1
ATOM 797 C CA . THR A 1 103 ? -8.516 10.519 2.834 1.00 98.44 103 THR A CA 1
ATOM 798 C C . THR A 1 103 ? -7.042 10.931 2.885 1.00 98.44 103 THR A C 1
ATOM 800 O O . THR A 1 103 ? -6.195 10.257 2.309 1.00 98.44 103 THR A O 1
ATOM 803 N N . GLN A 1 104 ? -6.713 11.999 3.624 1.00 98.31 104 GLN A N 1
ATOM 804 C CA . GLN A 1 104 ? -5.326 12.468 3.807 1.00 98.31 104 GLN A CA 1
ATOM 805 C C . GLN A 1 104 ? -4.405 11.456 4.513 1.00 98.31 104 GLN A C 1
ATOM 807 O O . GLN A 1 104 ? -3.190 11.619 4.485 1.00 98.31 104 GLN A O 1
ATOM 812 N N . THR A 1 105 ? -4.963 10.451 5.192 1.00 98.62 105 THR A N 1
ATOM 813 C CA . THR A 1 105 ? -4.193 9.422 5.913 1.00 98.62 105 THR A CA 1
ATOM 814 C C . THR A 1 105 ? -4.703 8.009 5.655 1.00 98.62 105 THR A C 1
ATOM 816 O O . THR A 1 105 ? -4.182 7.063 6.239 1.00 98.62 105 THR A O 1
ATOM 819 N N . PHE A 1 106 ? -5.700 7.828 4.787 1.00 98.75 106 PHE A N 1
ATOM 820 C CA . PHE A 1 106 ? -6.210 6.515 4.415 1.00 98.75 106 PHE A CA 1
ATOM 821 C C . PHE A 1 106 ? -6.185 6.340 2.904 1.00 98.75 106 PHE A C 1
ATOM 823 O O . PHE A 1 106 ? -6.990 6.930 2.180 1.00 98.75 106 PHE A O 1
ATOM 830 N N . HIS A 1 107 ? -5.260 5.512 2.426 1.00 98.81 107 HIS A N 1
ATOM 831 C CA . HIS A 1 107 ? -5.119 5.205 1.005 1.00 98.81 107 HIS A CA 1
ATOM 832 C C . HIS A 1 107 ? -5.411 3.730 0.751 1.00 98.81 107 HIS A C 1
ATOM 834 O O . HIS A 1 107 ? -5.186 2.887 1.616 1.00 98.81 107 HIS A O 1
ATOM 840 N N . GLN A 1 108 ? -5.907 3.410 -0.439 1.00 98.62 108 GLN A N 1
ATOM 841 C CA . GLN A 1 108 ? -6.338 2.062 -0.782 1.00 98.62 108 GLN A CA 1
ATOM 842 C C . GLN A 1 108 ? -6.062 1.722 -2.243 1.00 98.62 108 GLN A C 1
ATOM 844 O O . GLN A 1 108 ? -6.019 2.592 -3.115 1.00 98.62 108 GLN A O 1
ATOM 849 N N . TRP A 1 109 ? -5.913 0.434 -2.512 1.00 98.38 109 TRP A N 1
ATOM 850 C CA . TRP A 1 109 ? -5.841 -0.114 -3.860 1.00 98.38 109 TRP A CA 1
ATOM 851 C C . TRP A 1 109 ? -6.393 -1.535 -3.867 1.00 98.38 109 TRP A C 1
ATOM 853 O O . TRP A 1 109 ? -6.574 -2.168 -2.827 1.00 98.38 109 TRP A O 1
ATOM 863 N N . ARG A 1 110 ? -6.668 -2.041 -5.065 1.00 95.06 110 ARG A N 1
ATOM 864 C CA . ARG A 1 110 ? -7.211 -3.380 -5.284 1.00 95.06 110 ARG A CA 1
ATOM 865 C C . ARG A 1 110 ? -6.242 -4.203 -6.12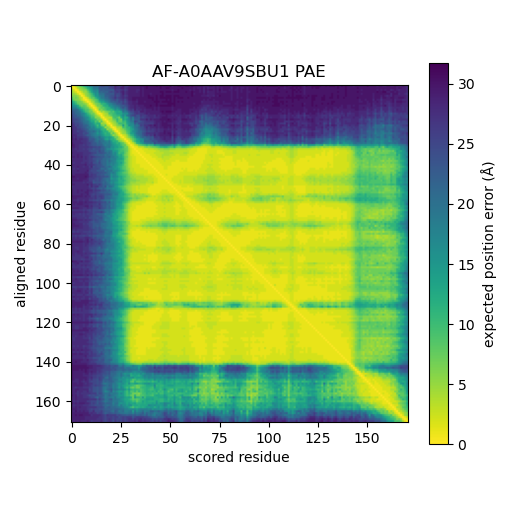4 1.00 95.06 110 ARG A C 1
ATOM 867 O O . ARG A 1 110 ? -5.705 -3.700 -7.111 1.00 95.06 110 ARG A O 1
ATOM 874 N N . ASP A 1 111 ? -6.070 -5.465 -5.752 1.00 87.06 111 ASP A N 1
ATOM 875 C CA . ASP A 1 111 ? -5.535 -6.498 -6.635 1.00 87.06 111 ASP A CA 1
ATOM 876 C C . ASP A 1 111 ? -6.645 -7.474 -7.085 1.00 87.06 111 ASP A C 1
ATOM 878 O O . ASP A 1 111 ? -7.835 -7.206 -6.921 1.00 87.06 111 ASP A O 1
ATOM 882 N N . ALA A 1 112 ? -6.284 -8.600 -7.706 1.00 80.31 112 ALA A N 1
ATOM 883 C CA . ALA A 1 112 ? -7.264 -9.548 -8.238 1.00 80.31 112 ALA A CA 1
ATOM 884 C C . ALA A 1 112 ? -8.184 -10.190 -7.176 1.00 80.31 112 ALA A C 1
ATOM 886 O O . ALA A 1 112 ? -9.238 -10.699 -7.547 1.00 80.31 112 ALA A O 1
ATOM 887 N N . ARG A 1 113 ? -7.800 -10.215 -5.893 1.00 82.44 113 ARG A N 1
ATOM 888 C CA . ARG A 1 113 ? -8.533 -10.931 -4.830 1.00 82.44 113 ARG A CA 1
ATOM 889 C C . ARG A 1 113 ? -8.803 -10.088 -3.590 1.00 82.44 113 ARG A C 1
ATOM 891 O O . ARG A 1 113 ? -9.750 -10.377 -2.873 1.00 82.44 113 ARG A O 1
ATOM 898 N N . GLN A 1 114 ? -7.998 -9.063 -3.343 1.00 92.56 114 GLN A N 1
ATOM 899 C CA . GLN A 1 114 ? -7.982 -8.325 -2.093 1.00 92.56 114 GLN A CA 1
ATOM 900 C C . GLN A 1 114 ? -7.975 -6.817 -2.349 1.00 92.56 114 GLN A C 1
ATOM 902 O O . GLN A 1 114 ? -7.283 -6.300 -3.228 1.00 92.56 114 GLN A O 1
ATOM 907 N N . VAL A 1 115 ? -8.742 -6.084 -1.542 1.00 97.44 115 VAL A N 1
ATOM 908 C CA . VAL A 1 115 ? -8.551 -4.637 -1.381 1.00 97.44 115 VAL A CA 1
ATOM 909 C C . VAL A 1 115 ? -7.676 -4.408 -0.168 1.00 97.44 115 VAL A C 1
ATOM 911 O O . VAL A 1 115 ? -8.001 -4.887 0.922 1.00 97.44 115 VAL A O 1
ATOM 914 N N . TYR A 1 116 ? -6.591 -3.673 -0.367 1.00 98.31 116 TYR A N 1
ATOM 915 C CA . TYR A 1 116 ? -5.685 -3.244 0.683 1.00 98.31 116 TYR A CA 1
ATOM 916 C C . TYR A 1 116 ? -5.962 -1.790 1.041 1.00 98.31 116 TYR A C 1
ATOM 918 O O . TYR A 1 116 ? -6.257 -0.968 0.172 1.00 98.31 116 TYR A O 1
ATOM 926 N N . GLY A 1 117 ? -5.838 -1.482 2.325 1.00 98.50 117 GLY A N 1
ATOM 927 C CA . GLY A 1 117 ? -5.920 -0.139 2.872 1.00 98.50 117 GLY A CA 1
ATOM 928 C C . GLY A 1 117 ? -4.733 0.121 3.788 1.00 98.50 117 GLY A C 1
ATOM 929 O O . GLY A 1 117 ? -4.332 -0.749 4.559 1.00 98.50 117 GLY A O 1
ATOM 930 N N . LEU A 1 118 ? -4.172 1.320 3.718 1.00 98.81 118 LEU A N 1
ATOM 931 C CA . LEU A 1 118 ? -3.149 1.801 4.636 1.00 98.81 118 LEU A CA 1
ATOM 932 C C . LEU A 1 118 ? -3.708 2.989 5.403 1.00 98.81 118 LEU A C 1
ATOM 934 O O . LEU A 1 118 ? -4.012 4.020 4.807 1.00 98.81 118 LEU A O 1
ATOM 938 N N . ASN A 1 119 ? -3.823 2.834 6.719 1.00 98.69 119 ASN A N 1
ATOM 939 C CA . ASN A 1 119 ? -4.121 3.926 7.636 1.00 98.69 119 ASN A CA 1
ATOM 940 C C . ASN A 1 119 ? -2.803 4.459 8.218 1.00 98.69 119 ASN A C 1
ATOM 942 O O . ASN A 1 119 ? -2.217 3.843 9.113 1.00 98.69 119 ASN A O 1
ATOM 946 N N . PHE A 1 120 ? -2.294 5.543 7.643 1.00 98.88 120 PHE A N 1
ATOM 947 C CA . PHE A 1 120 ? -0.984 6.111 7.950 1.00 98.88 120 PHE A CA 1
ATOM 948 C C . PHE A 1 120 ? -0.942 6.767 9.331 1.00 98.88 120 PHE A C 1
ATOM 950 O O . PHE A 1 120 ? -1.930 7.312 9.818 1.00 98.88 120 PHE A O 1
ATOM 957 N N . GLY A 1 121 ? 0.233 6.717 9.963 1.00 98.31 121 GLY A N 1
ATOM 958 C CA . GLY A 1 121 ? 0.471 7.337 11.266 1.00 98.31 121 GLY A CA 1
ATOM 959 C C . GLY A 1 121 ? 0.446 8.865 11.228 1.00 98.31 121 GLY A C 1
ATOM 960 O O . GLY A 1 121 ? 0.155 9.480 12.251 1.00 98.31 121 GLY A O 1
ATOM 961 N N . SER A 1 122 ? 0.727 9.460 10.068 1.00 98.69 122 SER A N 1
ATOM 962 C CA . SER A 1 122 ? 0.662 10.900 9.834 1.00 98.69 122 SER A CA 1
ATOM 963 C C . SER A 1 122 ? 0.367 11.224 8.364 1.00 98.69 122 SER A C 1
ATOM 965 O O . SER A 1 122 ? 0.371 10.340 7.501 1.00 98.69 122 SER A O 1
ATOM 967 N N . LYS A 1 123 ? 0.114 12.505 8.066 1.00 98.56 123 LYS A N 1
ATOM 968 C CA . LYS A 1 123 ? -0.058 12.984 6.683 1.00 98.56 123 LYS A CA 1
ATOM 969 C C . LYS A 1 123 ? 1.256 12.920 5.909 1.00 98.56 123 LYS A C 1
ATOM 971 O O . LYS A 1 123 ? 1.262 12.645 4.716 1.00 98.56 123 LYS A O 1
ATOM 976 N N . GLU A 1 124 ? 2.373 13.147 6.587 1.00 98.56 124 GLU A N 1
ATOM 977 C CA . GLU A 1 124 ? 3.715 13.099 6.010 1.00 98.56 124 GLU A CA 1
ATOM 978 C C . GLU A 1 124 ? 4.042 11.676 5.545 1.00 98.56 124 GLU A C 1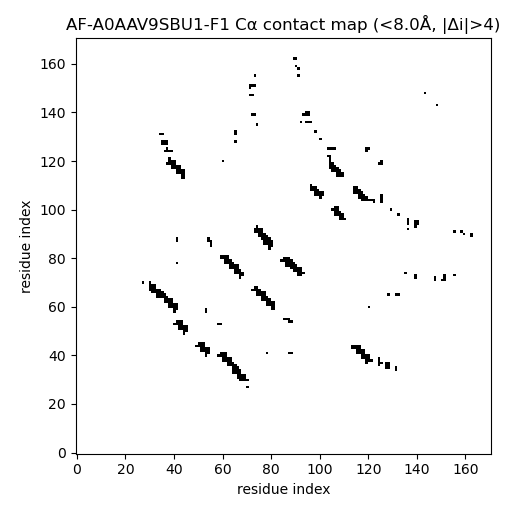
ATOM 980 O O . GLU A 1 124 ? 4.443 11.492 4.397 1.00 98.56 124 GLU A O 1
ATOM 985 N N . ASP A 1 125 ? 3.771 10.669 6.386 1.00 98.62 125 ASP A N 1
ATOM 986 C CA . ASP A 1 125 ? 3.881 9.250 6.021 1.00 98.62 125 ASP A CA 1
ATOM 987 C C . ASP A 1 125 ? 3.028 8.926 4.780 1.00 98.62 125 ASP A C 1
ATOM 989 O O . ASP A 1 125 ? 3.496 8.275 3.840 1.00 98.62 125 ASP A O 1
ATOM 993 N N . ALA A 1 126 ? 1.781 9.410 4.759 1.00 98.62 126 ALA A N 1
ATOM 994 C CA . ALA A 1 126 ? 0.851 9.197 3.654 1.00 98.62 126 ALA A CA 1
ATOM 995 C C . ALA A 1 126 ? 1.359 9.820 2.341 1.00 98.62 126 ALA A C 1
ATOM 997 O O . ALA A 1 126 ? 1.335 9.167 1.293 1.00 98.62 126 ALA A O 1
ATOM 998 N N . ASN A 1 127 ? 1.865 11.054 2.400 1.00 98.56 127 ASN A N 1
ATOM 999 C CA . ASN A 1 127 ? 2.361 11.809 1.248 1.00 98.56 127 ASN A CA 1
ATOM 1000 C C . ASN A 1 127 ? 3.653 11.217 0.672 1.00 98.56 127 ASN A C 1
ATOM 1002 O O . ASN A 1 127 ? 3.787 11.105 -0.552 1.00 98.56 127 ASN A O 1
ATOM 1006 N N . VAL A 1 128 ? 4.585 10.799 1.536 1.00 98.44 128 VAL A N 1
ATOM 1007 C CA . VAL A 1 128 ? 5.826 10.124 1.123 1.00 98.44 128 VAL A CA 1
ATOM 1008 C C . VAL A 1 128 ? 5.495 8.816 0.409 1.00 98.44 128 VAL A C 1
ATOM 1010 O O . VAL A 1 128 ? 5.999 8.560 -0.687 1.00 98.44 128 VAL A O 1
ATOM 1013 N N . PHE A 1 129 ? 4.595 8.011 0.982 1.00 98.81 129 PHE A N 1
ATOM 1014 C CA . PHE A 1 129 ? 4.189 6.747 0.375 1.00 98.81 129 PHE A CA 1
ATOM 1015 C C . PHE A 1 129 ? 3.441 6.953 -0.950 1.00 98.81 129 PHE A C 1
ATOM 1017 O O . PHE A 1 129 ? 3.709 6.255 -1.928 1.00 98.81 129 PHE A O 1
ATOM 1024 N N . ALA A 1 130 ? 2.528 7.928 -1.011 1.00 98.69 130 ALA A N 1
ATOM 1025 C CA . ALA A 1 130 ? 1.789 8.248 -2.229 1.00 98.69 130 ALA A CA 1
ATOM 1026 C C . ALA A 1 130 ? 2.721 8.701 -3.361 1.00 98.69 130 ALA A C 1
ATOM 1028 O O . ALA A 1 130 ? 2.589 8.208 -4.479 1.00 98.69 130 ALA A O 1
ATOM 1029 N N . SER A 1 131 ? 3.694 9.568 -3.071 1.00 98.50 131 SER A N 1
ATOM 1030 C CA . SER A 1 131 ? 4.679 10.032 -4.059 1.00 98.50 131 SER A CA 1
ATOM 1031 C C . SER A 1 131 ? 5.483 8.870 -4.648 1.00 98.50 131 SER A C 1
ATOM 1033 O O . SER A 1 131 ? 5.603 8.746 -5.867 1.00 98.50 131 SER A O 1
ATOM 1035 N N . ALA A 1 132 ? 5.963 7.962 -3.795 1.00 98.44 132 ALA A N 1
ATOM 1036 C CA . ALA A 1 132 ? 6.698 6.779 -4.233 1.00 98.44 132 ALA A CA 1
ATOM 1037 C C . ALA A 1 132 ? 5.824 5.799 -5.036 1.00 98.44 132 ALA A C 1
ATOM 1039 O O . ALA A 1 132 ? 6.284 5.231 -6.027 1.00 98.44 132 ALA A O 1
ATOM 1040 N N . MET A 1 133 ? 4.553 5.630 -4.654 1.00 98.50 133 MET A N 1
ATOM 1041 C CA . MET A 1 133 ? 3.598 4.814 -5.408 1.00 98.50 133 MET A CA 1
ATOM 1042 C C . MET A 1 133 ? 3.346 5.393 -6.805 1.00 98.50 133 MET A C 1
ATOM 1044 O O . MET A 1 133 ? 3.388 4.651 -7.784 1.00 98.50 133 MET A O 1
ATOM 1048 N N . MET A 1 134 ? 3.125 6.707 -6.925 1.00 97.75 134 MET A N 1
ATOM 1049 C CA . MET A 1 134 ? 2.923 7.349 -8.230 1.00 97.75 134 MET A CA 1
ATOM 1050 C C . MET A 1 134 ? 4.153 7.205 -9.125 1.00 97.75 134 MET A C 1
ATOM 1052 O O . MET A 1 134 ? 4.010 6.828 -10.287 1.00 97.75 134 MET A O 1
ATOM 1056 N N . HIS A 1 135 ? 5.350 7.398 -8.566 1.00 96.69 135 HIS A N 1
ATOM 1057 C CA . HIS A 1 135 ? 6.601 7.175 -9.285 1.00 96.69 135 HIS A CA 1
ATOM 1058 C C . HIS A 1 135 ? 6.728 5.730 -9.796 1.00 96.69 135 HIS A C 1
ATOM 1060 O O . HIS A 1 135 ? 7.011 5.505 -10.973 1.00 96.69 135 HIS A O 1
ATOM 1066 N N . ALA A 1 136 ? 6.450 4.734 -8.947 1.00 96.31 136 ALA A N 1
ATOM 1067 C CA . ALA A 1 136 ? 6.468 3.330 -9.355 1.00 96.31 136 ALA A CA 1
ATOM 1068 C C . ALA A 1 136 ? 5.485 3.056 -10.509 1.00 96.31 136 ALA A C 1
ATOM 1070 O O . ALA A 1 136 ? 5.831 2.381 -11.478 1.00 96.31 136 ALA A O 1
ATOM 1071 N N . LEU A 1 137 ? 4.266 3.604 -10.444 1.00 95.56 137 LEU A N 1
ATOM 1072 C CA . LEU A 1 137 ? 3.262 3.440 -11.499 1.00 95.56 137 LEU A CA 1
ATOM 1073 C C . LEU A 1 137 ? 3.684 4.104 -12.814 1.00 95.56 137 LEU A C 1
ATOM 1075 O O . LEU A 1 137 ? 3.471 3.522 -13.877 1.00 95.56 137 LEU A O 1
ATOM 1079 N N . GLU A 1 138 ? 4.305 5.280 -12.761 1.00 94.75 138 GLU A N 1
ATOM 1080 C CA . GLU A 1 138 ? 4.847 5.970 -13.933 1.00 94.75 138 GLU A CA 1
ATOM 1081 C C . GLU A 1 138 ? 5.943 5.142 -14.619 1.00 94.75 138 GLU A C 1
ATOM 1083 O O . GLU A 1 138 ? 5.857 4.876 -15.821 1.00 94.75 138 GLU A O 1
ATOM 1088 N N . VAL A 1 139 ? 6.913 4.638 -13.848 1.00 92.62 139 VAL A N 1
ATOM 1089 C CA . VAL A 1 139 ? 7.993 3.765 -14.344 1.00 92.62 139 VAL A CA 1
ATOM 1090 C C . VAL A 1 139 ? 7.440 2.479 -14.969 1.00 92.62 139 VAL A C 1
ATOM 1092 O O . VAL A 1 139 ? 7.935 2.004 -15.993 1.00 92.62 139 VAL A O 1
ATOM 1095 N N . LEU A 1 140 ? 6.390 1.905 -14.380 1.00 91.25 140 LEU A N 1
ATOM 1096 C CA . LEU A 1 140 ? 5.721 0.723 -14.925 1.00 91.25 140 LEU A CA 1
ATOM 1097 C C . LEU A 1 140 ? 4.925 1.018 -16.203 1.00 91.25 140 LEU A C 1
ATOM 1099 O O . LEU A 1 140 ? 4.739 0.120 -17.031 1.00 91.25 140 LEU A O 1
ATOM 1103 N N . ASN A 1 141 ? 4.430 2.246 -16.363 1.00 88.62 141 ASN A N 1
ATOM 1104 C CA . ASN A 1 141 ? 3.656 2.656 -17.528 1.00 88.62 141 ASN A CA 1
ATOM 1105 C C . ASN A 1 141 ? 4.545 3.020 -18.723 1.00 88.62 141 ASN A C 1
ATOM 1107 O O . ASN A 1 141 ? 4.170 2.685 -19.849 1.00 88.62 141 ASN A O 1
ATOM 1111 N N . SER A 1 142 ? 5.714 3.623 -18.482 1.00 84.25 142 SER A N 1
ATOM 1112 C CA . SER A 1 142 ? 6.649 4.088 -19.517 1.00 84.25 142 SER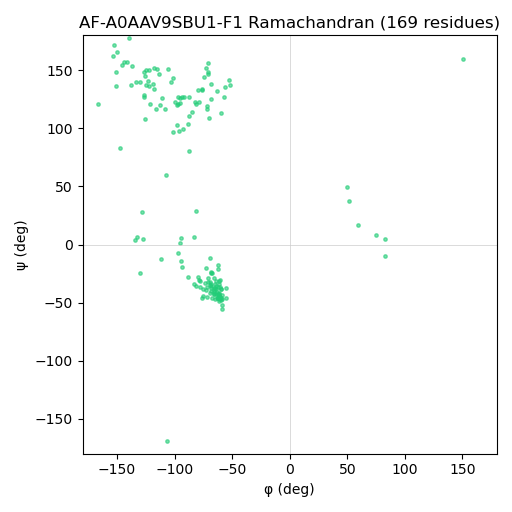 A CA 1
ATOM 1113 C C . SER A 1 142 ? 7.408 2.967 -20.235 1.00 84.25 142 SER A C 1
ATOM 1115 O O . SER A 1 142 ? 7.874 3.159 -21.356 1.00 84.25 142 SER A O 1
ATOM 1117 N N . GLN A 1 143 ? 7.505 1.775 -19.643 1.00 67.62 143 GLN A N 1
ATOM 1118 C CA . GLN A 1 143 ? 8.182 0.640 -20.268 1.00 67.62 143 GLN A CA 1
ATOM 1119 C C . GLN A 1 143 ? 7.201 -0.308 -20.967 1.00 67.62 143 GLN A C 1
ATOM 1121 O O . GLN A 1 143 ? 6.316 -0.900 -20.339 1.00 67.62 143 GLN A O 1
ATOM 1126 N N . ASP A 1 144 ? 7.396 -0.493 -22.276 1.00 60.00 144 ASP A N 1
ATOM 1127 C CA . ASP A 1 144 ? 6.610 -1.420 -23.098 1.00 60.00 144 ASP A CA 1
ATOM 1128 C C . ASP A 1 144 ? 7.469 -2.394 -23.932 1.00 60.00 144 ASP A C 1
ATOM 1130 O O . ASP A 1 144 ? 7.035 -2.896 -24.964 1.00 60.00 144 ASP A O 1
ATOM 1134 N N . THR A 1 145 ? 8.679 -2.734 -23.470 1.00 60.09 145 THR A N 1
ATOM 1135 C CA . THR A 1 145 ? 9.539 -3.722 -24.149 1.00 60.09 145 THR A CA 1
ATOM 1136 C C . THR A 1 145 ? 9.068 -5.166 -23.895 1.00 60.09 145 THR A C 1
ATOM 1138 O O . THR A 1 145 ? 8.749 -5.563 -22.769 1.00 60.09 145 THR A O 1
ATOM 1141 N N . GLY A 1 146 ? 8.992 -5.980 -24.956 1.00 58.06 146 GLY A N 1
ATOM 1142 C CA . GLY A 1 146 ? 8.415 -7.335 -24.926 1.00 58.06 146 GLY A CA 1
ATOM 1143 C C . GLY A 1 146 ? 9.124 -8.328 -23.991 1.00 58.06 146 GLY A C 1
ATOM 1144 O O . GLY A 1 146 ? 8.467 -9.149 -23.349 1.00 58.06 146 GLY A O 1
ATOM 1145 N N . GLU A 1 147 ? 10.445 -8.226 -23.838 1.00 59.16 147 GLU A N 1
ATOM 1146 C CA . GLU A 1 147 ? 11.226 -9.106 -22.953 1.00 59.16 147 GLU A CA 1
ATOM 1147 C C . GLU A 1 147 ? 11.051 -8.761 -21.468 1.00 59.16 147 GLU A C 1
ATOM 1149 O O . GLU A 1 147 ? 10.884 -9.658 -20.633 1.00 59.16 147 GLU A O 1
ATOM 1154 N N . GLY A 1 148 ? 10.974 -7.463 -21.145 1.00 61.47 148 GLY A N 1
ATOM 1155 C CA . GLY A 1 148 ? 10.672 -6.982 -19.797 1.00 61.47 148 GLY A CA 1
ATOM 1156 C C . GLY A 1 148 ? 9.301 -7.462 -19.314 1.00 61.47 148 GLY A C 1
ATOM 1157 O O . GLY A 1 148 ? 9.150 -7.859 -18.159 1.00 61.47 148 GLY A O 1
ATOM 1158 N N . LYS A 1 149 ? 8.309 -7.546 -20.213 1.00 64.44 149 LYS A N 1
ATOM 1159 C CA . LYS A 1 149 ? 6.975 -8.097 -19.903 1.00 64.44 149 LYS A CA 1
ATOM 1160 C C . LYS A 1 149 ? 7.038 -9.571 -19.467 1.00 64.44 149 LYS A C 1
ATOM 1162 O O . LYS A 1 149 ? 6.354 -9.943 -18.511 1.00 64.44 149 LYS A O 1
ATOM 1167 N N . ARG A 1 150 ? 7.856 -10.409 -20.124 1.00 68.12 150 ARG A N 1
ATOM 1168 C CA . ARG A 1 150 ? 7.957 -11.853 -19.821 1.00 68.12 150 ARG A CA 1
ATOM 1169 C C . ARG A 1 150 ? 8.665 -12.118 -18.493 1.00 68.12 150 ARG A C 1
ATOM 1171 O O . ARG A 1 150 ? 8.170 -12.909 -17.692 1.00 68.12 150 ARG A O 1
ATOM 1178 N N . LEU A 1 151 ? 9.787 -11.438 -18.246 1.00 65.81 151 LEU A N 1
ATOM 1179 C CA . LEU A 1 151 ? 10.534 -11.561 -16.989 1.00 65.81 151 LEU A CA 1
ATOM 1180 C C . LEU A 1 151 ? 9.709 -11.068 -15.794 1.00 65.81 151 LEU A C 1
ATOM 1182 O O . LEU A 1 151 ? 9.635 -11.757 -14.778 1.00 65.81 151 LEU A O 1
ATOM 1186 N N . ARG A 1 152 ? 9.004 -9.939 -15.945 1.00 67.25 152 ARG A N 1
ATOM 1187 C CA . ARG A 1 152 ? 8.098 -9.415 -14.912 1.00 67.25 152 ARG A CA 1
ATOM 1188 C C . ARG A 1 152 ? 6.971 -10.378 -14.579 1.00 67.25 152 ARG A C 1
ATOM 1190 O O . ARG A 1 152 ? 6.701 -10.589 -13.403 1.00 67.25 152 ARG A O 1
ATOM 1197 N N . ARG A 1 153 ? 6.323 -10.980 -15.584 1.00 71.69 153 ARG A N 1
ATOM 1198 C CA . ARG A 1 153 ? 5.229 -11.938 -15.352 1.00 71.69 153 ARG A CA 1
ATOM 1199 C C . ARG A 1 153 ? 5.695 -13.129 -14.515 1.00 71.69 153 ARG A C 1
ATOM 1201 O O . ARG A 1 153 ? 5.095 -13.399 -13.482 1.00 71.69 153 ARG A O 1
ATOM 1208 N N . ARG A 1 154 ? 6.793 -13.775 -14.920 1.00 71.12 154 ARG A N 1
ATOM 1209 C CA . ARG A 1 154 ? 7.348 -14.938 -14.210 1.00 71.12 154 ARG A CA 1
ATOM 1210 C C . ARG A 1 154 ? 7.736 -14.599 -12.771 1.00 71.12 154 ARG A C 1
ATOM 1212 O O . ARG A 1 154 ? 7.523 -15.391 -11.861 1.00 71.12 154 ARG A O 1
ATOM 1219 N N . PHE A 1 155 ? 8.280 -13.407 -12.559 1.00 66.50 155 PHE A N 1
ATOM 1220 C CA . PHE A 1 155 ? 8.659 -12.954 -11.228 1.00 66.50 155 PHE A CA 1
ATOM 1221 C C . PHE A 1 155 ? 7.447 -12.607 -10.350 1.00 66.50 155 PHE A C 1
ATOM 1223 O O . PHE A 1 155 ? 7.414 -12.960 -9.178 1.00 66.50 155 PHE A O 1
ATOM 1230 N N . MET A 1 156 ? 6.405 -11.991 -10.919 1.00 69.56 156 MET A N 1
ATOM 1231 C CA . MET A 1 156 ? 5.138 -11.748 -10.216 1.00 69.56 156 MET A CA 1
ATOM 1232 C C . MET A 1 156 ? 4.457 -13.059 -9.802 1.00 69.56 156 MET A C 1
ATOM 1234 O O . MET A 1 156 ? 3.861 -13.128 -8.732 1.00 69.56 156 MET A O 1
ATOM 1238 N N . GLU A 1 157 ? 4.547 -14.100 -10.630 1.00 74.31 157 GLU A N 1
ATOM 1239 C CA . GLU A 1 157 ? 4.078 -15.449 -10.291 1.00 74.31 157 GLU A CA 1
ATOM 1240 C C . GLU A 1 157 ? 4.903 -16.066 -9.157 1.00 74.31 157 GLU A C 1
ATOM 1242 O O . GLU A 1 157 ? 4.328 -16.632 -8.229 1.00 74.31 157 GLU A O 1
ATOM 1247 N N . MET A 1 158 ? 6.229 -15.901 -9.187 1.00 69.19 158 MET A N 1
ATOM 1248 C CA . MET A 1 158 ? 7.114 -16.350 -8.110 1.00 69.19 158 MET A CA 1
ATOM 1249 C C . MET A 1 158 ? 6.763 -15.676 -6.780 1.00 69.19 158 MET A C 1
ATOM 1251 O O . MET A 1 158 ? 6.555 -16.369 -5.793 1.00 69.19 158 MET A O 1
ATOM 1255 N N . TRP A 1 159 ? 6.582 -14.353 -6.763 1.00 67.50 159 TRP A N 1
ATOM 1256 C CA . TRP A 1 159 ? 6.174 -13.628 -5.556 1.00 67.50 159 TRP A CA 1
ATOM 1257 C C . TRP A 1 159 ? 4.789 -14.003 -5.045 1.00 67.50 159 TRP A C 1
ATOM 1259 O O . TRP A 1 159 ? 4.593 -14.040 -3.833 1.00 67.50 159 TRP A O 1
ATOM 1269 N N . LYS A 1 160 ? 3.831 -14.288 -5.933 1.00 66.38 160 LYS A N 1
ATOM 1270 C CA . LYS A 1 160 ? 2.528 -14.819 -5.514 1.00 66.38 160 LYS A CA 1
ATOM 1271 C C . LYS A 1 160 ? 2.688 -16.166 -4.824 1.00 66.38 160 LYS A C 1
ATOM 1273 O O . LYS A 1 160 ? 2.140 -16.349 -3.746 1.00 66.38 160 LYS A O 1
ATOM 1278 N N . LYS A 1 161 ? 3.481 -17.063 -5.412 1.00 65.81 161 LYS A N 1
ATOM 1279 C CA . LYS A 1 161 ? 3.754 -18.377 -4.832 1.00 65.81 161 LYS A CA 1
ATOM 1280 C C . LYS A 1 161 ? 4.481 -18.264 -3.497 1.00 65.81 161 LYS A C 1
ATOM 1282 O O . LYS A 1 161 ? 4.132 -18.972 -2.561 1.00 65.81 161 LYS A O 1
ATOM 1287 N N . ASP A 1 162 ? 5.447 -17.355 -3.388 1.00 64.69 162 ASP A N 1
ATOM 1288 C CA . ASP A 1 162 ? 6.088 -17.063 -2.113 1.00 64.69 162 ASP A CA 1
ATOM 1289 C C . ASP A 1 162 ? 5.032 -16.596 -1.113 1.00 64.69 162 ASP A C 1
ATOM 1291 O O . ASP A 1 162 ? 4.895 -17.219 -0.069 1.00 64.69 162 ASP A O 1
ATOM 1295 N N . ALA A 1 163 ? 4.249 -15.555 -1.424 1.00 56.84 163 ALA A N 1
ATOM 1296 C CA . ALA A 1 163 ? 3.212 -15.021 -0.534 1.00 56.84 163 ALA A CA 1
ATOM 1297 C C . ALA A 1 163 ? 2.192 -16.084 -0.079 1.00 56.84 163 ALA A C 1
ATOM 1299 O O . ALA A 1 163 ? 1.790 -16.071 1.081 1.00 56.84 163 ALA A O 1
ATOM 1300 N N . GLU A 1 164 ? 1.815 -17.016 -0.957 1.00 58.84 164 GLU A N 1
ATOM 1301 C CA . GLU A 1 164 ? 0.966 -18.166 -0.625 1.00 58.84 164 GLU A CA 1
ATOM 1302 C C . GLU A 1 164 ? 1.680 -19.151 0.319 1.00 58.84 164 GLU A C 1
ATOM 1304 O O . GLU A 1 164 ? 1.119 -19.533 1.345 1.00 58.84 164 GLU A O 1
ATOM 1309 N N . ASN A 1 165 ? 2.944 -19.493 0.050 1.00 56.44 165 ASN A N 1
ATOM 1310 C CA . ASN A 1 165 ? 3.749 -20.357 0.924 1.00 56.44 165 ASN A CA 1
ATOM 1311 C C . ASN A 1 165 ? 4.008 -19.726 2.306 1.00 56.44 165 ASN A C 1
ATOM 1313 O O . ASN A 1 165 ? 4.113 -20.444 3.299 1.00 56.44 165 ASN A O 1
ATOM 1317 N N . TRP A 1 166 ? 4.093 -18.393 2.392 1.00 49.47 166 TRP A N 1
ATOM 1318 C CA . TRP A 1 166 ? 4.212 -17.669 3.664 1.00 49.47 166 TRP A CA 1
ATOM 1319 C C . TRP A 1 166 ? 2.958 -17.815 4.539 1.00 49.47 166 TRP A C 1
ATOM 1321 O O . TRP A 1 166 ? 3.083 -17.779 5.760 1.00 49.47 166 TRP A O 1
ATOM 1331 N N . TYR A 1 167 ? 1.771 -17.997 3.950 1.00 44.56 167 TYR A N 1
ATOM 1332 C CA . TYR A 1 167 ? 0.528 -18.203 4.702 1.00 44.56 167 TYR A CA 1
ATOM 1333 C C . TYR A 1 167 ? 0.367 -19.638 5.225 1.00 44.56 167 TYR A C 1
ATOM 1335 O O . TYR A 1 167 ? -0.235 -19.825 6.279 1.00 44.56 167 TYR A O 1
ATOM 1343 N N . ASP A 1 168 ? 0.908 -20.640 4.527 1.00 42.22 168 ASP A N 1
ATOM 1344 C CA . ASP A 1 168 ? 0.716 -22.059 4.879 1.00 42.22 168 ASP A CA 1
ATOM 1345 C C . ASP A 1 168 ? 1.847 -22.628 5.769 1.00 42.22 168 ASP A C 1
ATOM 1347 O O . ASP A 1 168 ? 1.700 -23.680 6.388 1.00 42.22 168 ASP A O 1
ATOM 1351 N N . GLY A 1 169 ? 2.975 -21.916 5.885 1.00 38.62 169 GLY A N 1
ATOM 1352 C CA . GLY A 1 169 ? 4.143 -22.314 6.687 1.00 38.62 169 GLY A CA 1
ATOM 1353 C C . GLY A 1 169 ? 4.081 -21.982 8.186 1.00 38.62 169 GLY A C 1
ATOM 1354 O O . GLY A 1 169 ? 5.084 -22.143 8.877 1.00 38.62 169 GLY A O 1
ATOM 1355 N N . GLY A 1 170 ? 2.945 -21.489 8.685 1.00 40.00 170 GLY A N 1
ATOM 1356 C CA . GLY A 1 170 ? 2.720 -21.146 10.093 1.00 40.00 170 GLY A CA 1
ATOM 1357 C C . GLY A 1 170 ? 1.790 -22.132 10.800 1.00 40.00 170 GLY A C 1
ATOM 1358 O O . GLY A 1 170 ? 0.725 -21.730 11.266 1.00 40.00 170 GLY A O 1
ATOM 1359 N N . ARG A 1 171 ? 2.174 -23.411 10.851 1.00 36.97 171 ARG A N 1
ATOM 1360 C CA . ARG A 1 171 ? 1.605 -24.413 11.762 1.00 36.97 171 ARG A CA 1
ATOM 1361 C C . ARG A 1 171 ? 2.701 -24.999 12.635 1.00 36.97 171 ARG A C 1
ATOM 1363 O O . ARG A 1 171 ? 3.775 -25.306 12.075 1.00 36.97 171 ARG A O 1
#

InterPro domains:
  IPR000697 WH1/EVH1 domain [PF00568] (29-136)
  IPR000697 WH1/EVH1 domain [PS50229] (27-140)
  IPR000697 WH1/EVH1 domain [SM00461] (30-137)
  IPR011993 PH-like domain superfamily [G3DSA:2.30.29.30] (24-146)

Sequence (171 aa):
MQIQSSAPHSKASSFILNQRCVLASKMEIHREQSICQARAAVMVYDDANKKWVPAGGSTGFSRVHIYHHTGNNAFRVVGRKIQDHQVVINCAIPKGLKYNQATQTFHQWRDARQVYGLNFGSKEDANVFASAMMHALEVLNSQDTGEGKRLRRRFMEMWKKDAENWYDGGR

pLDDT: mean 80.06, std 22.85, range [31.12, 98.88]

Secondary structure (DSSP, 8-state):
------------HHHHHHHHHHHHHHHHHTTEEEEEEEEEEEEEEETTTTEEEETTSS--EEEEEEEEETTTTEEEEEEEETTT--EEEEEE--TT--EEE-SSSEEEEE-SS-EEEEEESSHHHHHHHHHHHHHHHHHHHH---HHHHHHHHHHHHHHHHHHHHHHHS--

Mean predicted aligned error: 11.39 Å

Organism: NCBI:txid28760

Nearest PDB structures (foldseek):
  4my6-assembly1_A  TM=1.000E+00  e=1.406E-19  Homo sapiens
  7lxf-assembly1_A  TM=9.912E-01  e=1.191E-19  Homo sapiens
  7lxe-assembly1_A  TM=9.714E-01  e=5.819E-20  Homo sapiens
  2xqn-assembly1_M  TM=9.919E-01  e=7.349E-19  Homo sapiens
  1qc6-assembly1_B  TM=9.626E-01  e=9.132E-15  Mus musculus

Solvent-accessible surface area (backbone atoms only — not comparable to full-atom values): 9666 Å² total; per-residue (Å²): 143,84,82,84,87,79,82,81,83,79,83,69,68,66,64,56,54,51,51,51,56,54,48,52,54,60,58,54,54,76,36,52,42,74,78,42,75,26,46,23,32,49,28,30,55,37,81,89,78,74,40,80,42,45,33,77,80,49,83,61,52,16,49,32,29,39,35,40,30,68,87,49,70,42,41,30,42,40,24,24,32,69,89,77,58,48,75,47,44,69,45,74,58,58,66,82,62,62,76,42,73,78,44,75,34,34,34,35,38,60,62,98,86,48,40,42,34,38,42,31,79,37,55,66,33,31,50,55,46,50,54,49,49,52,51,52,45,50,61,42,62,74,58,82,55,74,66,52,53,53,54,34,51,58,50,54,52,49,50,49,52,48,49,53,50,64,67,71,69,78,121